Protein AF-A0A7Y4STG3-F1 (afdb_monomer_lite)

Secondary structure (DSSP, 8-state):
--HHHHHHHHHHHHTT-S-HHHHHHHHHHHHH-HHHHHHHHHHHH--HHHHHHHHHHHHHT-S-HHHHHHHHHHHTT-HHHHHHHHHHHHHHHHHHHHHHTSSPPPSS--HHHHHHHHHHT-

Radius of gyration: 21.29 Å; chains: 1; bounding box: 51×31×56 Å

Structure (mmCIF, N/CA/C/O backbone):
data_AF-A0A7Y4STG3-F1
#
_entry.id   AF-A0A7Y4STG3-F1
#
loop_
_atom_site.group_PDB
_atom_site.id
_atom_site.type_symbol
_atom_site.label_atom_id
_atom_site.label_alt_id
_atom_site.label_comp_id
_atom_site.label_asym_id
_atom_site.label_entity_id
_atom_site.label_seq_id
_atom_site.pdbx_PDB_ins_code
_atom_site.Cartn_x
_atom_site.Cartn_y
_atom_site.Cartn_z
_atom_site.occupancy
_atom_site.B_iso_or_equiv
_atom_site.auth_seq_id
_atom_site.auth_comp_id
_atom_site.auth_asym_id
_atom_site.auth_atom_id
_atom_site.pdbx_PDB_model_num
ATOM 1 N N . MET A 1 1 ? -14.782 3.824 22.987 1.00 90.44 1 MET A N 1
ATOM 2 C CA . MET A 1 1 ? -14.715 2.611 22.147 1.00 90.44 1 MET A CA 1
ATOM 3 C C . MET A 1 1 ? -13.731 1.613 22.736 1.00 90.44 1 MET A C 1
ATOM 5 O O . MET A 1 1 ? -12.820 2.035 23.448 1.00 90.44 1 MET A O 1
ATOM 9 N N . THR A 1 2 ? -13.914 0.323 22.459 1.00 95.12 2 THR A N 1
ATOM 10 C CA . THR A 1 2 ? -12.927 -0.722 22.776 1.00 95.12 2 THR A CA 1
ATOM 11 C C . THR A 1 2 ? -11.824 -0.784 21.709 1.00 95.12 2 THR A C 1
ATOM 13 O O . THR A 1 2 ? -11.961 -0.189 20.640 1.00 95.12 2 THR A O 1
ATOM 16 N N . CYS A 1 3 ? -10.733 -1.512 21.971 1.00 96.00 3 CYS A N 1
ATOM 17 C 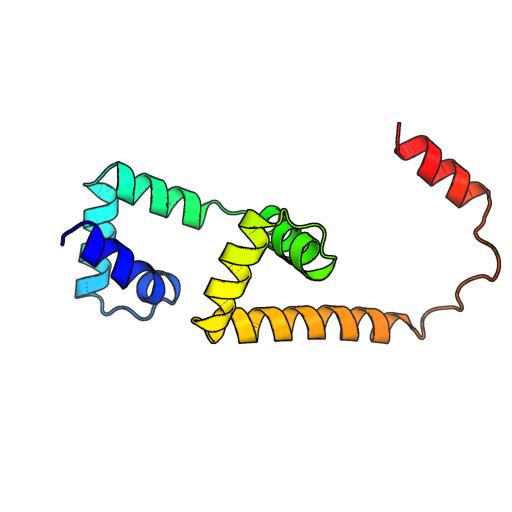CA . CYS A 1 3 ? -9.665 -1.712 20.981 1.00 96.00 3 CYS A CA 1
ATOM 18 C C . CYS A 1 3 ? -10.139 -2.494 19.741 1.00 96.00 3 CYS A C 1
ATOM 20 O O . CYS A 1 3 ? -9.594 -2.310 18.653 1.00 96.00 3 CYS A O 1
ATOM 22 N N . ASP A 1 4 ? -11.138 -3.369 19.891 1.00 94.88 4 ASP A N 1
ATOM 23 C CA . ASP A 1 4 ? -11.701 -4.124 18.770 1.00 94.88 4 ASP A CA 1
ATOM 24 C C . ASP A 1 4 ? -12.604 -3.237 17.907 1.00 94.88 4 ASP A C 1
ATOM 26 O O . ASP A 1 4 ? -12.456 -3.242 16.683 1.00 94.88 4 ASP A O 1
ATOM 30 N N . ASP A 1 5 ? -13.436 -2.394 18.533 1.00 93.88 5 ASP A N 1
ATOM 31 C CA . ASP A 1 5 ? -14.218 -1.372 17.823 1.00 93.88 5 ASP A CA 1
ATOM 32 C C . ASP A 1 5 ? -13.290 -0.429 17.050 1.00 93.88 5 ASP A C 1
ATOM 34 O O . ASP A 1 5 ? -13.496 -0.187 15.862 1.00 93.88 5 ASP A O 1
ATOM 38 N N . TYR A 1 6 ? -12.223 0.043 17.704 1.00 94.38 6 TYR A N 1
ATOM 39 C CA . TYR A 1 6 ? -11.191 0.870 17.086 1.00 94.38 6 TYR A CA 1
ATOM 40 C C . TYR A 1 6 ? -10.613 0.202 15.839 1.00 94.38 6 TYR A C 1
ATOM 42 O O . TYR A 1 6 ? -10.633 0.789 14.759 1.00 94.38 6 TYR A O 1
ATOM 50 N N . ARG A 1 7 ? -10.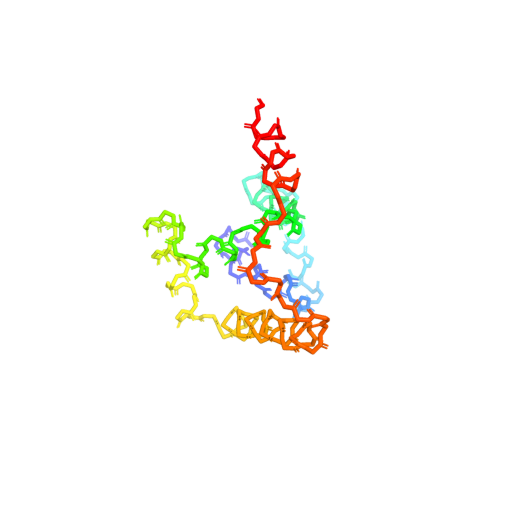152 -1.051 15.967 1.00 91.94 7 ARG A N 1
ATOM 51 C CA . ARG A 1 7 ? -9.552 -1.802 14.857 1.00 91.94 7 ARG A CA 1
ATOM 52 C C . ARG A 1 7 ? -10.528 -1.976 13.695 1.00 91.94 7 ARG A C 1
ATOM 54 O O . ARG A 1 7 ? -10.105 -1.882 12.547 1.00 91.94 7 ARG A O 1
ATOM 61 N N . SER A 1 8 ? -11.808 -2.214 13.984 1.00 91.38 8 SER A N 1
ATOM 62 C CA . SER A 1 8 ? -12.839 -2.392 12.956 1.00 91.38 8 SER A CA 1
ATOM 63 C C . SER A 1 8 ? -13.105 -1.121 12.140 1.00 91.38 8 SER A C 1
ATOM 65 O O . SER A 1 8 ? -13.385 -1.219 10.951 1.00 91.38 8 SER A O 1
ATOM 67 N N . GLN A 1 9 ? -12.942 0.062 12.743 1.00 93.44 9 GLN A N 1
ATOM 68 C CA . GLN A 1 9 ? -13.185 1.352 12.087 1.00 93.44 9 GLN A CA 1
ATOM 69 C C . GLN A 1 9 ? -11.979 1.890 11.306 1.00 93.44 9 GLN A C 1
ATOM 71 O O . GLN A 1 9 ? -12.124 2.840 10.538 1.00 93.44 9 GLN A O 1
ATOM 76 N N . LEU A 1 10 ? -10.785 1.303 11.470 1.00 90.94 10 LEU A N 1
ATOM 77 C CA . LEU A 1 10 ? -9.566 1.817 10.833 1.00 90.94 10 LEU A CA 1
ATOM 78 C C . LEU A 1 10 ? -9.655 1.855 9.307 1.00 90.94 10 LEU A C 1
ATOM 80 O O . LEU A 1 10 ? -9.114 2.778 8.708 1.00 90.94 10 LEU A O 1
ATOM 84 N N . HIS A 1 11 ? -10.334 0.889 8.684 1.00 87.12 11 HIS A N 1
ATOM 85 C CA . HIS A 1 11 ? -10.536 0.889 7.235 1.00 87.12 11 HIS A CA 1
ATOM 86 C C . HIS A 1 11 ? -11.225 2.186 6.790 1.00 87.12 11 HIS A C 1
ATOM 88 O O . HIS A 1 11 ? -10.631 3.005 6.092 1.00 87.12 11 HIS A O 1
ATOM 94 N N . ASP A 1 12 ? -12.434 2.431 7.285 1.00 90.50 12 ASP A N 1
ATOM 95 C CA . ASP A 1 12 ? -13.234 3.592 6.892 1.00 90.50 12 ASP A CA 1
ATOM 96 C C . ASP A 1 12 ? -12.570 4.909 7.304 1.00 90.50 12 ASP A C 1
ATOM 98 O O . ASP A 1 12 ? -12.671 5.908 6.591 1.00 90.50 12 ASP A O 1
ATOM 102 N N . TYR A 1 13 ? -11.827 4.903 8.415 1.00 92.56 13 TYR A N 1
ATOM 103 C CA . TYR A 1 13 ? -11.005 6.032 8.838 1.00 92.56 13 TYR A CA 1
ATOM 104 C C . TYR A 1 13 ? -9.947 6.389 7.785 1.00 92.56 13 TYR A C 1
ATOM 106 O O . TYR A 1 13 ? -9.857 7.543 7.367 1.00 92.56 13 TYR A O 1
ATOM 114 N N . PHE A 1 14 ? -9.158 5.414 7.320 1.00 88.94 14 PHE A N 1
ATOM 115 C CA . PHE A 1 14 ? -8.116 5.653 6.314 1.00 88.94 14 PHE A CA 1
ATOM 116 C C . PHE A 1 14 ? -8.690 5.978 4.931 1.00 88.94 14 PHE A C 1
ATOM 118 O O . PHE A 1 14 ? -8.077 6.741 4.185 1.00 88.94 14 PHE A O 1
ATOM 125 N N . HIS A 1 15 ? -9.880 5.468 4.615 1.00 86.12 15 HIS A N 1
ATOM 126 C CA . HIS A 1 15 ? -10.626 5.832 3.410 1.00 86.12 15 HIS A CA 1
ATOM 127 C C . HIS A 1 15 ? -11.357 7.183 3.526 1.00 86.12 15 HIS A C 1
ATOM 129 O O . HIS A 1 15 ? -11.993 7.612 2.564 1.00 86.12 15 HIS A O 1
ATOM 135 N N . GLY A 1 16 ? -11.293 7.864 4.679 1.00 90.75 16 GLY A N 1
ATOM 136 C CA . GLY A 1 16 ? -11.973 9.144 4.901 1.00 90.75 16 GLY A CA 1
ATOM 137 C C . GLY A 1 16 ? -13.498 9.052 4.788 1.00 90.75 16 GLY A C 1
ATOM 138 O O . GLY A 1 16 ? -14.143 10.021 4.403 1.00 90.75 16 GLY A O 1
ATOM 139 N N . SER A 1 17 ? -14.057 7.873 5.064 1.00 92.44 17 SER A N 1
ATOM 140 C CA . SER A 1 17 ? -15.479 7.545 4.893 1.00 92.44 17 SER A CA 1
ATOM 141 C C . SER A 1 17 ? -16.254 7.512 6.216 1.00 92.44 17 SER A C 1
ATOM 143 O O . SER A 1 17 ? -17.451 7.236 6.214 1.00 92.44 17 SER A O 1
ATOM 145 N N . LEU A 1 18 ? -15.593 7.777 7.349 1.00 92.88 18 LEU A N 1
ATOM 146 C CA . LEU A 1 18 ? -16.254 7.876 8.650 1.00 92.88 18 LEU A CA 1
ATOM 147 C C . LEU A 1 18 ? -16.988 9.206 8.821 1.00 92.88 18 LEU A C 1
ATOM 149 O O . LEU A 1 18 ? -16.488 10.270 8.464 1.00 92.88 18 LEU A O 1
ATOM 153 N N . GLU A 1 19 ? -18.142 9.137 9.479 1.00 95.00 19 GLU A N 1
ATOM 154 C CA . GLU A 1 19 ? -18.849 10.318 9.964 1.00 95.00 19 GLU A CA 1
ATOM 155 C C . GLU A 1 19 ? -18.024 11.063 11.039 1.00 95.00 19 GLU A C 1
ATOM 157 O O . GLU A 1 19 ? -17.252 10.433 11.776 1.00 95.00 19 GLU A O 1
ATOM 162 N N . PRO A 1 20 ? -18.227 12.385 11.223 1.00 94.25 20 PRO A N 1
ATOM 163 C CA . PRO A 1 20 ? -17.411 13.195 12.133 1.00 94.25 20 PRO A CA 1
ATOM 164 C C . PRO A 1 20 ? -17.381 12.697 13.586 1.00 94.25 20 PRO 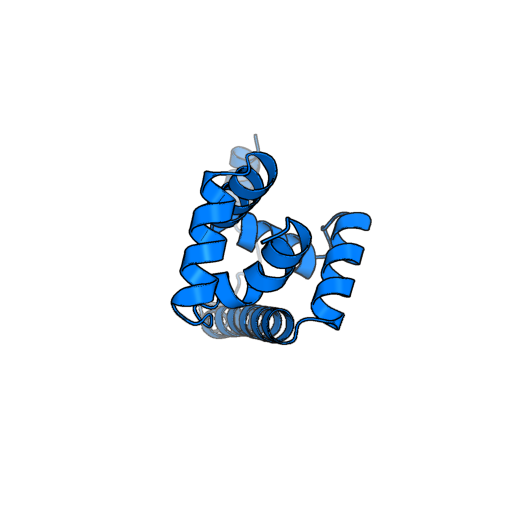A C 1
ATOM 166 O O . PRO A 1 20 ? -16.368 12.833 14.270 1.00 94.25 20 PRO A O 1
ATOM 169 N N . GLY A 1 21 ? -18.488 12.120 14.067 1.00 94.44 21 GLY A N 1
ATOM 170 C CA . GLY A 1 21 ? -18.585 11.551 15.414 1.00 94.44 21 GLY A CA 1
ATOM 171 C C . GLY A 1 21 ? -17.632 10.365 15.608 1.00 94.44 21 GLY A C 1
ATOM 172 O O . GLY A 1 21 ? -16.681 10.495 16.377 1.00 94.44 21 GLY A O 1
ATOM 173 N N . PRO A 1 22 ? -17.843 9.238 14.899 1.00 93.94 22 PRO A N 1
ATOM 174 C CA . PRO A 1 22 ? -16.942 8.082 14.918 1.00 93.94 22 PRO A CA 1
ATOM 175 C C . PRO A 1 22 ? -15.474 8.439 14.668 1.00 93.94 22 PRO A C 1
ATOM 177 O O . PRO A 1 22 ? -14.597 7.961 15.386 1.00 93.94 22 PRO A O 1
ATOM 180 N N . GLN A 1 23 ? -15.202 9.346 13.723 1.00 94.31 23 GLN A N 1
ATOM 181 C CA . GLN A 1 23 ? -13.845 9.813 13.446 1.00 94.31 23 GLN A CA 1
ATOM 182 C C . GLN A 1 23 ? -13.177 10.427 14.688 1.00 94.31 23 GLN A C 1
ATOM 184 O O . GLN A 1 23 ? -12.067 10.031 15.047 1.00 94.31 23 GLN A O 1
ATOM 189 N N . ALA A 1 24 ? -13.872 11.322 15.399 1.00 96.38 24 ALA A N 1
ATOM 190 C CA . ALA A 1 24 ? -13.359 11.920 16.630 1.00 96.38 24 ALA A CA 1
ATOM 191 C C . ALA A 1 24 ? -13.142 10.882 17.745 1.00 96.38 24 ALA A C 1
ATOM 193 O O . ALA A 1 24 ? -12.240 11.029 18.574 1.00 96.38 24 ALA A O 1
ATOM 194 N N . GLU A 1 25 ? -13.950 9.819 17.788 1.00 96.69 25 GLU A N 1
ATOM 195 C CA . GLU A 1 25 ? -13.743 8.748 18.758 1.00 96.69 25 GLU A CA 1
ATOM 196 C C . GLU A 1 25 ? -12.502 7.902 18.444 1.00 96.69 25 GLU A C 1
ATOM 198 O O . GLU A 1 25 ? -11.801 7.515 19.383 1.00 96.69 25 GLU A O 1
ATOM 203 N N . VAL A 1 26 ? -12.226 7.632 17.161 1.00 95.94 26 VAL A N 1
ATOM 204 C CA . VAL A 1 26 ? -11.010 6.937 16.703 1.00 95.94 26 VAL A CA 1
ATOM 205 C C . VAL A 1 26 ? -9.775 7.766 17.054 1.00 95.94 26 VAL A C 1
ATOM 207 O O . VAL A 1 26 ? -8.842 7.237 17.661 1.00 95.94 26 VAL A O 1
ATOM 210 N N . ASP A 1 27 ? -9.799 9.068 16.749 1.00 96.06 27 ASP A N 1
ATOM 211 C CA . ASP A 1 27 ? -8.705 9.996 17.059 1.00 96.06 27 ASP A CA 1
ATOM 212 C C . ASP A 1 27 ? -8.422 10.049 18.567 1.00 96.06 27 ASP A C 1
ATOM 214 O O . ASP A 1 27 ? -7.275 9.915 19.005 1.00 96.06 27 ASP A O 1
ATOM 218 N N . ARG A 1 28 ? -9.475 10.181 19.383 1.00 97.31 28 ARG A N 1
ATOM 219 C CA . ARG A 1 28 ? -9.360 10.165 20.847 1.00 97.31 28 ARG A CA 1
ATOM 220 C C . ARG A 1 28 ? -8.786 8.842 21.351 1.00 97.31 28 ARG A C 1
ATOM 222 O O . ARG A 1 28 ? -7.885 8.849 22.185 1.00 97.31 28 ARG A O 1
ATOM 229 N N . HIS A 1 29 ? -9.269 7.708 20.843 1.00 97.44 29 HIS A N 1
ATOM 230 C CA . HIS A 1 29 ? -8.787 6.401 21.286 1.00 97.44 29 HIS A CA 1
ATOM 231 C C . HIS A 1 29 ? -7.310 6.184 20.941 1.00 97.44 29 HIS A C 1
ATOM 233 O O . HIS A 1 29 ? -6.556 5.709 21.788 1.00 97.44 29 HIS A O 1
ATOM 239 N N . ALA A 1 30 ? -6.878 6.564 19.735 1.00 96.31 30 ALA A N 1
ATOM 240 C CA . ALA A 1 30 ? -5.473 6.494 19.338 1.00 96.31 30 ALA A CA 1
ATOM 241 C C . ALA A 1 30 ? -4.567 7.352 20.241 1.00 96.31 30 ALA A C 1
ATOM 243 O O . ALA A 1 30 ? -3.434 6.961 20.514 1.00 96.31 30 ALA A O 1
ATOM 244 N N . ALA A 1 31 ? -5.059 8.496 20.729 1.00 96.50 31 ALA A N 1
ATOM 245 C CA . ALA A 1 31 ? -4.319 9.364 21.645 1.00 96.50 31 ALA A CA 1
ATOM 246 C C . ALA A 1 31 ? -4.252 8.822 23.087 1.00 96.50 31 ALA A C 1
ATOM 248 O O . ALA A 1 31 ? -3.260 9.039 23.781 1.00 96.50 31 ALA A O 1
ATOM 249 N N . GLU A 1 32 ? -5.296 8.131 23.546 1.00 97.50 32 GLU A N 1
ATOM 250 C CA . GLU A 1 32 ? -5.420 7.657 24.933 1.00 97.50 32 GLU A CA 1
ATOM 251 C C . GLU A 1 32 ? -4.901 6.222 25.139 1.00 97.50 32 GLU A C 1
ATOM 253 O O . GLU A 1 32 ? -4.489 5.859 26.242 1.00 97.50 32 GLU A O 1
ATOM 258 N N . CYS A 1 33 ? -4.897 5.390 24.094 1.00 97.75 33 CYS A N 1
ATOM 259 C CA . CYS A 1 33 ? -4.481 3.992 24.157 1.00 97.75 33 CYS A CA 1
ATOM 260 C C . CYS A 1 33 ? -3.138 3.780 23.445 1.00 97.75 33 CYS A C 1
ATOM 262 O O . CYS A 1 33 ? -3.084 3.683 22.220 1.00 97.75 33 CYS A O 1
ATOM 264 N N . VAL A 1 34 ? -2.060 3.625 24.223 1.00 96.31 34 VAL A N 1
ATOM 265 C CA . VAL A 1 34 ? -0.681 3.441 23.721 1.00 96.31 34 VAL A CA 1
ATOM 266 C C . VAL A 1 34 ? -0.557 2.394 22.598 1.00 96.31 34 VAL A C 1
ATOM 268 O O . VAL A 1 34 ? -0.104 2.768 21.518 1.00 96.31 34 VAL A O 1
ATOM 271 N N . PRO A 1 35 ? -0.983 1.123 22.762 1.00 95.75 35 PRO A N 1
ATOM 272 C CA . PRO A 1 35 ? -0.792 0.120 21.708 1.00 95.75 35 PRO A CA 1
ATOM 273 C C . PRO A 1 35 ? -1.564 0.449 20.419 1.00 95.75 35 PRO A C 1
ATOM 275 O O . PRO A 1 35 ? -1.086 0.194 19.314 1.00 95.75 35 PRO A O 1
ATOM 278 N N . CYS A 1 36 ? -2.757 1.036 20.538 1.00 96.12 36 CYS A N 1
ATOM 279 C CA . CYS A 1 36 ? -3.576 1.423 19.391 1.00 96.12 36 CYS A CA 1
ATOM 280 C C . CYS A 1 36 ? -3.014 2.663 18.675 1.00 96.12 36 CYS A C 1
ATOM 282 O O . CYS A 1 36 ? -3.044 2.727 17.442 1.00 96.12 36 CYS A O 1
ATOM 284 N N . GLY A 1 37 ? -2.472 3.621 19.430 1.00 95.25 37 GLY A N 1
ATOM 285 C CA . GLY A 1 37 ? -1.790 4.800 18.902 1.00 95.25 37 GLY A CA 1
ATOM 286 C C . GLY A 1 37 ? -0.491 4.451 18.178 1.00 95.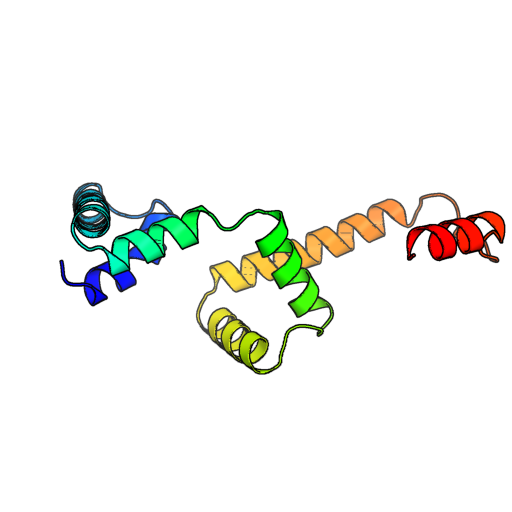25 37 GLY A C 1
ATOM 287 O O . GLY A 1 37 ? -0.237 4.957 17.085 1.00 95.25 37 GLY A O 1
ATOM 288 N N . GLU A 1 38 ? 0.298 3.522 18.724 1.00 94.38 38 GLU A N 1
ATOM 289 C CA . GLU A 1 38 ? 1.501 3.006 18.061 1.00 94.38 38 GLU A CA 1
ATOM 290 C C . GLU A 1 38 ? 1.172 2.319 16.732 1.00 94.38 38 GLU A C 1
ATOM 292 O O . GLU A 1 38 ? 1.836 2.588 15.728 1.00 94.38 38 GLU A O 1
ATOM 297 N N . LEU A 1 39 ? 0.114 1.499 16.697 1.00 90.94 39 LEU A N 1
ATOM 298 C CA . LEU A 1 39 ? -0.377 0.877 15.464 1.00 90.94 39 LEU A CA 1
ATOM 299 C C . LEU A 1 39 ? -0.733 1.929 14.402 1.00 90.94 39 LEU A C 1
ATOM 301 O O . LEU A 1 39 ? -0.320 1.804 13.249 1.00 90.94 39 LEU A O 1
ATOM 305 N N . MET A 1 40 ? -1.480 2.972 14.775 1.00 91.50 40 MET A N 1
ATOM 306 C CA . MET A 1 40 ? -1.873 4.030 13.839 1.00 91.50 40 MET A CA 1
ATOM 307 C C . MET A 1 40 ? -0.684 4.850 13.347 1.00 91.50 40 MET A C 1
ATOM 309 O O . MET A 1 40 ? -0.634 5.209 12.170 1.00 91.50 40 MET A O 1
ATOM 313 N N . ARG A 1 41 ? 0.293 5.118 14.218 1.00 90.25 41 ARG A N 1
ATOM 314 C CA . ARG A 1 41 ? 1.534 5.789 13.828 1.00 90.25 41 ARG A CA 1
ATOM 315 C C . ARG A 1 41 ? 2.298 4.959 12.800 1.00 90.25 41 ARG A C 1
ATOM 317 O O . ARG A 1 41 ? 2.647 5.486 11.750 1.00 90.25 41 ARG A O 1
ATOM 324 N N . LEU A 1 42 ? 2.476 3.661 13.051 1.00 86.31 42 LEU A N 1
ATOM 325 C CA . LEU A 1 42 ? 3.138 2.757 12.108 1.00 86.31 42 LEU A CA 1
ATOM 326 C C . LEU A 1 42 ? 2.410 2.714 10.756 1.00 86.31 42 LEU A C 1
ATOM 328 O O . LEU A 1 42 ? 3.050 2.794 9.711 1.00 86.31 42 LEU A O 1
ATOM 332 N N . ALA A 1 43 ? 1.076 2.641 10.773 1.00 83.44 43 ALA A N 1
ATOM 333 C CA . ALA A 1 43 ? 0.264 2.649 9.557 1.00 83.44 43 ALA A CA 1
ATOM 334 C C . ALA A 1 43 ? 0.422 3.946 8.738 1.00 83.44 43 ALA A C 1
ATOM 336 O O . ALA A 1 43 ? 0.366 3.900 7.513 1.00 83.44 43 ALA A O 1
ATOM 337 N N . ARG A 1 44 ? 0.659 5.093 9.390 1.00 84.00 44 ARG A N 1
ATOM 338 C CA . ARG A 1 44 ? 0.937 6.380 8.721 1.00 84.00 44 ARG A CA 1
ATOM 339 C C . ARG A 1 44 ? 2.388 6.541 8.264 1.00 84.00 44 ARG A C 1
ATOM 341 O O . ARG A 1 44 ? 2.653 7.355 7.386 1.00 84.00 44 ARG A O 1
ATOM 348 N N . GLU A 1 45 ? 3.319 5.809 8.866 1.00 87.44 45 GLU A N 1
ATOM 349 C CA . GLU A 1 45 ? 4.758 5.926 8.599 1.00 87.44 45 GLU A CA 1
ATOM 350 C C . GLU A 1 45 ? 5.269 4.995 7.497 1.00 87.44 45 GLU A C 1
ATOM 352 O O . GLU A 1 45 ? 6.424 5.133 7.090 1.00 87.44 45 GLU A O 1
ATOM 357 N N . ILE A 1 46 ? 4.442 4.073 6.986 1.00 85.12 46 ILE A N 1
ATOM 358 C CA . ILE A 1 46 ? 4.843 3.232 5.856 1.00 85.12 46 ILE A CA 1
ATOM 359 C C . ILE A 1 46 ? 5.223 4.118 4.665 1.00 85.12 46 ILE A C 1
ATOM 361 O O . ILE A 1 46 ? 4.416 4.884 4.134 1.00 85.12 46 ILE A O 1
ATOM 365 N N . SER A 1 47 ? 6.488 4.049 4.253 1.00 86.38 47 SER A N 1
ATOM 366 C CA . SER A 1 47 ? 6.958 4.877 3.151 1.00 86.38 47 SER A CA 1
ATOM 367 C C . SER A 1 47 ? 6.467 4.313 1.818 1.00 86.38 47 SER A C 1
ATOM 369 O O . SER A 1 47 ? 6.298 3.101 1.655 1.00 86.38 47 SER A O 1
ATOM 371 N N . CYS A 1 48 ? 6.318 5.178 0.808 1.00 87.25 48 CYS A N 1
ATOM 372 C CA . CYS A 1 48 ? 6.010 4.727 -0.553 1.00 87.25 48 CYS A CA 1
ATOM 373 C C . CYS A 1 48 ? 7.024 3.686 -1.056 1.00 87.25 48 CYS A C 1
ATOM 375 O O . CYS A 1 48 ? 6.663 2.797 -1.821 1.00 87.25 48 CYS A O 1
ATOM 377 N N . ARG A 1 49 ? 8.289 3.786 -0.622 1.00 89.50 49 ARG A N 1
ATOM 378 C CA . ARG A 1 49 ? 9.353 2.845 -0.984 1.00 89.50 49 ARG A CA 1
ATOM 379 C C . ARG A 1 49 ? 9.089 1.458 -0.412 1.00 89.50 49 ARG A C 1
ATOM 381 O O . ARG A 1 49 ? 9.191 0.490 -1.158 1.00 89.50 49 ARG A O 1
ATOM 388 N N . ASP A 1 50 ? 8.747 1.370 0.869 1.00 91.31 50 ASP A N 1
ATOM 389 C CA . ASP A 1 50 ? 8.528 0.087 1.543 1.00 91.31 50 ASP A CA 1
ATOM 390 C C . ASP A 1 50 ? 7.284 -0.608 0.994 1.00 91.31 50 ASP A C 1
ATOM 392 O O . ASP A 1 50 ? 7.307 -1.803 0.701 1.00 91.31 50 ASP A O 1
ATOM 396 N N . PHE A 1 51 ? 6.214 0.160 0.778 1.00 91.81 51 PHE A N 1
ATOM 397 C CA . PHE A 1 51 ? 4.979 -0.367 0.211 1.00 91.81 51 PHE A CA 1
ATOM 398 C C . PHE A 1 51 ? 5.170 -0.879 -1.223 1.00 91.81 51 PHE A C 1
ATOM 400 O O . PHE A 1 51 ? 4.773 -1.998 -1.540 1.00 91.81 51 PHE A O 1
ATOM 407 N N . VAL A 1 52 ? 5.834 -0.104 -2.088 1.00 92.56 52 VAL A N 1
ATOM 408 C CA . VAL A 1 52 ? 6.138 -0.541 -3.460 1.00 92.56 52 VAL A CA 1
ATOM 409 C C . VAL A 1 52 ? 7.098 -1.732 -3.470 1.00 92.56 52 VAL A C 1
ATOM 411 O O . VAL A 1 52 ? 6.899 -2.657 -4.254 1.00 92.56 52 VAL A O 1
ATOM 414 N N . GLY A 1 53 ? 8.103 -1.748 -2.589 1.00 94.81 53 GLY A N 1
ATOM 415 C CA . GLY A 1 53 ? 9.013 -2.885 -2.430 1.00 94.81 53 GLY A CA 1
ATOM 416 C C . GLY A 1 53 ? 8.262 -4.175 -2.105 1.00 94.81 53 GLY A C 1
ATOM 417 O O . GLY A 1 53 ? 8.447 -5.178 -2.786 1.00 94.81 53 GLY A O 1
ATOM 418 N N . PHE A 1 54 ? 7.327 -4.118 -1.154 1.00 96.00 54 PHE A N 1
ATOM 419 C CA . PHE A 1 54 ? 6.458 -5.244 -0.819 1.00 96.00 54 PHE A CA 1
ATOM 420 C C . PHE A 1 54 ? 5.626 -5.746 -2.013 1.00 96.00 54 PHE A C 1
ATOM 422 O O . PHE A 1 54 ? 5.526 -6.954 -2.230 1.00 96.00 54 PHE A O 1
ATOM 429 N N . LEU A 1 55 ? 5.032 -4.841 -2.799 1.00 96.31 55 LEU A N 1
ATOM 430 C CA . LEU A 1 55 ? 4.239 -5.228 -3.972 1.00 96.31 55 LEU A CA 1
ATOM 431 C C . LEU A 1 55 ? 5.096 -5.882 -5.056 1.00 96.31 55 LEU A C 1
ATOM 433 O O . LEU A 1 55 ? 4.653 -6.857 -5.663 1.00 96.31 55 LEU A O 1
ATOM 437 N N . ASN A 1 56 ? 6.313 -5.381 -5.270 1.00 95.00 56 ASN A N 1
ATOM 438 C CA . ASN A 1 56 ? 7.263 -5.977 -6.205 1.00 95.00 56 ASN A CA 1
ATOM 439 C C . ASN A 1 56 ? 7.683 -7.376 -5.747 1.00 95.00 56 ASN A C 1
ATOM 441 O O . ASN A 1 56 ? 7.522 -8.318 -6.513 1.00 95.00 56 ASN A O 1
ATOM 445 N N . GLU A 1 57 ? 8.089 -7.545 -4.481 1.00 97.12 57 GLU A N 1
ATOM 446 C CA . GLU A 1 57 ? 8.401 -8.865 -3.902 1.00 97.12 57 GLU A CA 1
ATOM 447 C C . GLU A 1 57 ? 7.241 -9.855 -4.092 1.00 97.12 57 GLU A C 1
ATOM 449 O O . GLU A 1 57 ? 7.446 -11.029 -4.400 1.00 97.12 57 GLU A O 1
ATOM 454 N N . TYR A 1 58 ? 5.998 -9.397 -3.922 1.00 97.38 58 TYR A N 1
ATOM 455 C CA . TYR A 1 58 ? 4.822 -10.232 -4.144 1.00 97.38 58 TYR A CA 1
ATOM 456 C C . TYR A 1 58 ? 4.630 -10.615 -5.620 1.00 97.38 58 TYR A C 1
ATOM 458 O O . TYR A 1 58 ? 4.360 -11.781 -5.919 1.00 97.38 58 TYR A O 1
ATOM 466 N N . ILE A 1 59 ? 4.756 -9.652 -6.537 1.00 95.88 59 ILE A N 1
ATOM 467 C CA . ILE A 1 59 ? 4.582 -9.861 -7.983 1.00 95.88 59 ILE A CA 1
ATOM 468 C C . ILE A 1 59 ? 5.673 -10.777 -8.541 1.00 95.88 59 ILE A C 1
ATOM 470 O O . ILE A 1 59 ? 5.354 -11.697 -9.295 1.00 95.88 59 ILE A O 1
ATOM 474 N N . ASP A 1 60 ? 6.918 -10.565 -8.124 1.00 95.06 60 ASP A N 1
ATOM 475 C CA . ASP A 1 60 ? 8.086 -11.339 -8.552 1.00 95.06 60 ASP A CA 1
ATOM 476 C C . ASP A 1 60 ? 8.157 -12.712 -7.858 1.00 95.06 60 ASP A C 1
ATOM 478 O O . ASP A 1 60 ? 8.913 -13.594 -8.261 1.00 95.06 60 ASP A O 1
ATOM 482 N N . GLY A 1 61 ? 7.314 -12.935 -6.844 1.00 95.94 61 GLY A N 1
ATOM 483 C CA . GLY A 1 61 ? 7.227 -14.193 -6.108 1.00 95.94 61 GLY A CA 1
ATOM 484 C C . GLY A 1 61 ? 8.346 -14.407 -5.089 1.00 95.94 61 GLY A C 1
ATOM 485 O O . GLY A 1 61 ? 8.534 -15.530 -4.629 1.00 95.94 61 GLY A O 1
ATOM 486 N N . GLU A 1 62 ? 9.047 -13.340 -4.714 1.00 97.44 62 GLU A N 1
ATOM 487 C CA . GLU A 1 62 ? 10.158 -13.332 -3.756 1.00 97.44 62 GLU A CA 1
ATOM 488 C C . GLU A 1 62 ? 9.700 -13.116 -2.305 1.00 97.44 62 GLU A C 1
ATOM 490 O O . GLU A 1 62 ? 10.471 -13.295 -1.360 1.00 97.44 62 GLU A O 1
ATOM 495 N N . LEU A 1 63 ? 8.430 -12.759 -2.103 1.00 96.75 63 LEU A N 1
ATOM 496 C CA . LEU A 1 63 ? 7.862 -12.575 -0.774 1.00 96.75 63 LEU A CA 1
ATOM 497 C C . LEU A 1 63 ? 7.891 -13.890 0.028 1.00 96.75 63 LEU A C 1
ATOM 499 O O . LEU A 1 63 ? 7.428 -14.931 -0.446 1.00 96.75 63 LEU A O 1
ATOM 503 N N . ALA A 1 64 ? 8.372 -13.827 1.276 1.00 96.88 64 ALA A N 1
ATOM 504 C CA . ALA A 1 64 ? 8.428 -14.983 2.175 1.00 96.88 64 ALA A CA 1
ATOM 505 C C . ALA A 1 64 ? 7.063 -15.712 2.263 1.00 96.88 64 ALA A C 1
ATOM 507 O O . ALA A 1 64 ? 6.031 -15.033 2.355 1.00 96.88 64 ALA A O 1
ATOM 508 N N . PRO A 1 65 ? 7.024 -17.063 2.294 1.00 96.94 65 PRO A N 1
ATOM 509 C CA . PRO A 1 65 ? 5.780 -17.833 2.170 1.00 96.94 65 PRO A CA 1
ATOM 510 C C . PRO A 1 65 ? 4.682 -17.431 3.162 1.00 96.94 65 PRO A C 1
ATOM 512 O O . PRO A 1 65 ? 3.514 -17.320 2.795 1.00 96.94 65 PRO A O 1
ATOM 515 N N . GLU A 1 66 ? 5.054 -17.147 4.410 1.00 96.31 66 GLU A N 1
ATOM 516 C CA . GLU A 1 66 ? 4.115 -16.738 5.460 1.00 96.31 66 GLU A CA 1
ATOM 517 C C . GLU A 1 66 ? 3.487 -15.369 5.160 1.00 96.31 66 GLU A C 1
ATOM 519 O O . GLU A 1 66 ? 2.271 -15.197 5.262 1.00 96.31 66 GLU A O 1
ATOM 524 N N . ARG A 1 67 ? 4.307 -14.398 4.733 1.00 95.75 67 ARG A N 1
ATOM 525 C CA . ARG A 1 67 ? 3.853 -13.049 4.353 1.00 95.75 67 ARG A CA 1
ATOM 526 C C . ARG A 1 67 ? 2.964 -13.104 3.115 1.00 95.75 67 ARG A C 1
ATOM 528 O O . ARG A 1 67 ? 1.939 -12.426 3.070 1.00 95.75 67 ARG A O 1
ATOM 535 N N . ARG A 1 68 ? 3.316 -13.953 2.148 1.00 97.50 68 ARG A N 1
ATOM 536 C CA . ARG A 1 68 ? 2.515 -14.190 0.945 1.00 97.50 68 ARG A CA 1
ATOM 537 C C . ARG A 1 68 ? 1.138 -14.747 1.279 1.00 97.50 68 ARG A C 1
ATOM 539 O O . ARG A 1 68 ? 0.146 -14.166 0.853 1.00 97.50 68 ARG A O 1
ATOM 546 N N . ALA A 1 69 ? 1.062 -15.788 2.104 1.00 97.25 69 ALA A N 1
ATOM 547 C CA . ALA A 1 69 ? -0.214 -16.373 2.514 1.00 97.25 69 ALA A CA 1
ATOM 548 C C . ALA A 1 69 ? -1.102 -15.379 3.289 1.00 97.25 69 ALA A C 1
ATOM 550 O O . ALA A 1 69 ? -2.329 -15.420 3.189 1.00 97.25 69 ALA A O 1
ATOM 551 N N . ILE A 1 70 ? -0.511 -14.474 4.079 1.00 96.81 70 ILE A N 1
ATOM 552 C CA . ILE A 1 70 ? -1.254 -13.382 4.729 1.00 96.81 70 ILE A CA 1
ATOM 553 C C . ILE A 1 70 ? -1.836 -12.428 3.681 1.00 96.81 70 ILE A C 1
ATOM 555 O O . ILE A 1 70 ? -3.022 -12.106 3.745 1.00 96.81 70 ILE A O 1
ATOM 559 N N . PHE A 1 71 ? -1.027 -11.999 2.713 1.00 96.88 71 PHE A N 1
ATOM 560 C CA . PHE A 1 71 ? -1.470 -11.049 1.699 1.00 96.88 71 PHE A CA 1
ATOM 561 C C . PHE A 1 71 ? -2.513 -11.641 0.748 1.00 96.88 71 PHE A C 1
ATOM 563 O O . PHE A 1 71 ? -3.512 -10.993 0.463 1.00 96.88 71 PHE A O 1
ATOM 570 N N . GLU A 1 72 ? -2.360 -12.897 0.332 1.00 97.62 72 GLU A N 1
ATOM 571 C CA . GLU A 1 72 ? -3.350 -13.592 -0.501 1.00 97.62 72 GLU A CA 1
ATOM 572 C C . GLU A 1 72 ? -4.706 -13.720 0.209 1.00 97.62 72 GLU A C 1
ATOM 574 O O . GLU A 1 72 ? -5.746 -13.464 -0.397 1.00 97.62 72 GLU A O 1
ATOM 579 N N . ARG A 1 73 ? -4.714 -14.021 1.518 1.00 97.06 73 ARG A N 1
ATOM 580 C CA . ARG A 1 73 ? -5.950 -13.990 2.321 1.00 97.06 73 ARG A CA 1
ATOM 581 C C . ARG A 1 73 ? -6.572 -12.600 2.372 1.00 97.06 73 ARG A C 1
ATOM 583 O O . ARG A 1 73 ? -7.792 -12.496 2.356 1.00 97.06 73 ARG A O 1
ATOM 590 N N . HIS A 1 74 ? -5.758 -11.549 2.439 1.00 95.06 74 HIS A N 1
ATOM 591 C CA . HIS A 1 74 ? -6.250 -10.175 2.415 1.00 95.06 74 HIS A CA 1
ATOM 592 C C . HIS A 1 74 ? -6.875 -9.815 1.059 1.00 95.06 74 HIS A C 1
ATOM 594 O O . HIS A 1 74 ? -7.987 -9.294 1.020 1.00 95.06 74 HIS A O 1
ATOM 600 N N . LEU A 1 75 ? -6.217 -10.162 -0.051 1.00 96.44 75 LEU A N 1
ATOM 601 C CA . LEU A 1 75 ? -6.764 -9.968 -1.398 1.00 96.44 75 LEU A CA 1
ATOM 602 C C . LEU A 1 75 ? -8.091 -10.719 -1.591 1.00 96.44 75 LEU A C 1
ATOM 604 O O . LEU A 1 75 ? -8.997 -10.204 -2.235 1.00 96.44 75 LEU A O 1
ATOM 608 N N . ALA A 1 76 ? -8.252 -11.895 -0.975 1.00 96.81 76 ALA A N 1
ATOM 609 C CA . ALA A 1 76 ? -9.494 -12.665 -1.047 1.00 96.81 76 ALA A CA 1
ATOM 610 C C . ALA A 1 76 ? -10.701 -12.001 -0.349 1.00 96.81 76 ALA A C 1
ATOM 612 O O . ALA A 1 76 ? -11.836 -12.383 -0.629 1.00 96.81 76 ALA A O 1
ATOM 613 N N . ILE A 1 77 ? -10.478 -11.039 0.557 1.00 94.88 77 ILE A N 1
ATOM 614 C CA . ILE A 1 77 ? -11.544 -10.389 1.345 1.00 94.88 77 ILE A CA 1
ATOM 615 C C . ILE A 1 77 ? -11.670 -8.881 1.094 1.00 94.88 77 ILE A C 1
ATOM 617 O O . ILE A 1 77 ? -12.665 -8.290 1.502 1.00 94.88 77 ILE A O 1
ATOM 621 N N . CYS A 1 78 ? -10.684 -8.252 0.448 1.00 93.00 78 CYS A N 1
ATOM 622 C CA . CYS A 1 78 ? -10.642 -6.810 0.216 1.00 93.00 78 CYS A CA 1
ATOM 623 C C . CYS A 1 78 ? -10.653 -6.496 -1.288 1.00 93.00 78 CYS A C 1
ATOM 625 O O . CYS A 1 78 ? -9.653 -6.687 -1.993 1.00 93.00 78 CYS A O 1
ATOM 627 N N . SER A 1 79 ? -11.786 -5.986 -1.785 1.00 93.00 79 SER A N 1
ATOM 628 C CA . SER A 1 79 ? -11.950 -5.584 -3.190 1.00 93.00 79 SER A CA 1
ATOM 629 C C . SER A 1 79 ? -11.016 -4.446 -3.584 1.00 93.00 79 SER A C 1
ATOM 631 O O . SER A 1 79 ? -10.468 -4.458 -4.685 1.00 93.00 79 SER A O 1
ATOM 633 N N . ASP A 1 80 ? -10.796 -3.496 -2.680 1.00 91.62 80 ASP A N 1
ATOM 634 C CA . ASP A 1 80 ? -10.040 -2.277 -2.962 1.00 91.62 80 ASP A CA 1
ATOM 635 C C . ASP A 1 80 ? -8.559 -2.589 -3.163 1.00 91.62 80 ASP A C 1
ATOM 637 O O . ASP A 1 80 ? -7.937 -2.117 -4.116 1.00 91.62 80 ASP A O 1
ATOM 641 N N . CYS A 1 81 ? -8.000 -3.477 -2.338 1.00 93.44 81 CYS A N 1
ATOM 642 C CA . CYS A 1 81 ? -6.624 -3.934 -2.503 1.00 93.44 81 CYS A CA 1
ATOM 643 C C . CYS A 1 81 ? -6.438 -4.808 -3.749 1.00 93.44 81 CYS A C 1
ATOM 645 O O . CYS A 1 81 ? -5.397 -4.715 -4.401 1.00 93.44 81 CYS A O 1
ATOM 647 N N . THR A 1 82 ? -7.446 -5.600 -4.131 1.00 96.31 82 THR A N 1
ATOM 648 C CA . THR A 1 82 ? -7.427 -6.342 -5.404 1.00 96.31 82 THR A CA 1
ATOM 649 C C . THR A 1 82 ? -7.429 -5.385 -6.599 1.00 96.31 82 THR A C 1
ATOM 651 O O . THR A 1 82 ? -6.552 -5.470 -7.459 1.00 96.31 82 THR A O 1
ATOM 654 N N . ALA A 1 83 ? -8.341 -4.409 -6.617 1.00 96.25 83 ALA A N 1
ATOM 655 C CA . ALA A 1 83 ? -8.422 -3.400 -7.672 1.00 96.25 83 ALA A CA 1
ATOM 656 C C . ALA A 1 83 ? -7.150 -2.537 -7.758 1.00 96.25 83 ALA A C 1
ATOM 658 O O . ALA A 1 83 ? -6.687 -2.201 -8.856 1.00 96.25 83 ALA A O 1
ATOM 659 N N . TYR A 1 84 ? -6.554 -2.206 -6.610 1.00 94.62 84 TYR A N 1
ATOM 660 C CA . TYR A 1 84 ? -5.283 -1.493 -6.537 1.00 94.62 84 TYR A CA 1
ATOM 661 C C . TYR A 1 84 ? -4.146 -2.305 -7.168 1.00 94.62 84 TYR A C 1
ATOM 663 O O . TYR A 1 84 ? -3.429 -1.794 -8.030 1.00 94.62 84 TYR A O 1
ATOM 671 N N . LEU A 1 85 ? -4.004 -3.580 -6.793 1.00 96.81 85 LEU A N 1
ATOM 672 C CA . LEU A 1 85 ? -2.975 -4.471 -7.333 1.00 96.81 85 LEU A CA 1
ATOM 673 C C . LEU A 1 85 ? -3.117 -4.662 -8.852 1.00 96.81 85 LEU A C 1
ATOM 675 O O . LEU A 1 85 ? -2.117 -4.653 -9.574 1.00 96.81 85 LEU A O 1
ATOM 679 N N . ASP A 1 86 ? -4.342 -4.792 -9.356 1.00 96.94 86 ASP A N 1
ATOM 680 C CA . ASP A 1 86 ? -4.599 -4.901 -10.794 1.00 96.94 86 ASP A CA 1
ATOM 681 C C . ASP A 1 86 ? -4.240 -3.611 -11.539 1.00 96.94 86 ASP A C 1
ATOM 683 O O . ASP A 1 86 ? -3.591 -3.648 -12.591 1.00 96.94 86 ASP A O 1
ATOM 687 N N . SER A 1 87 ? -4.586 -2.455 -10.967 1.00 96.62 87 SER A N 1
ATOM 688 C CA . SER A 1 87 ? -4.197 -1.145 -11.502 1.00 96.62 87 SER A CA 1
ATOM 689 C C . SER A 1 87 ? -2.675 -0.968 -11.515 1.00 96.62 87 SER A C 1
ATOM 691 O O . SER A 1 87 ? -2.110 -0.466 -12.494 1.00 96.62 87 SER A O 1
ATOM 693 N N . TYR A 1 88 ? -1.993 -1.438 -10.470 1.00 95.62 88 TYR A N 1
ATOM 694 C CA . TYR A 1 88 ? -0.538 -1.420 -10.364 1.00 95.62 88 TYR A CA 1
ATOM 695 C C . TYR A 1 88 ? 0.120 -2.273 -11.462 1.00 95.62 88 TYR A C 1
ATOM 697 O O . TYR A 1 88 ? 0.929 -1.765 -12.244 1.00 95.62 88 TYR A O 1
ATOM 705 N N . ARG A 1 89 ? -0.311 -3.533 -11.623 1.00 95.56 89 ARG A N 1
ATOM 706 C CA . ARG A 1 89 ? 0.150 -4.434 -12.699 1.00 95.56 89 ARG A CA 1
ATOM 707 C C . ARG A 1 89 ? -0.087 -3.847 -14.088 1.00 95.56 89 ARG A C 1
ATOM 709 O O . ARG A 1 89 ? 0.780 -3.923 -14.962 1.00 95.56 89 ARG A O 1
ATOM 716 N N . LYS A 1 90 ? -1.252 -3.229 -14.302 1.00 96.19 90 LYS A N 1
ATOM 717 C CA . LYS A 1 90 ? -1.582 -2.565 -15.568 1.00 96.19 90 LYS A CA 1
ATOM 718 C C . LYS A 1 90 ? -0.642 -1.396 -15.846 1.00 96.19 90 LYS A C 1
ATOM 720 O O . LYS A 1 90 ? -0.167 -1.260 -16.970 1.00 96.19 90 LYS A O 1
ATOM 725 N N . THR A 1 91 ? -0.330 -0.596 -14.832 1.00 94.56 91 THR A N 1
ATOM 726 C CA . THR A 1 91 ? 0.610 0.527 -14.948 1.00 94.56 91 THR A CA 1
ATOM 727 C C . THR A 1 91 ? 2.011 0.046 -15.329 1.00 94.56 91 THR A C 1
ATOM 729 O O . THR A 1 91 ? 2.621 0.615 -16.237 1.00 94.56 91 THR A O 1
ATOM 732 N N . MET A 1 92 ? 2.497 -1.045 -14.724 1.00 91.56 92 MET A N 1
ATOM 733 C CA . MET A 1 92 ? 3.774 -1.667 -15.106 1.00 91.56 92 MET A CA 1
ATOM 734 C C . MET A 1 92 ? 3.765 -2.116 -16.573 1.00 91.56 92 MET A C 1
ATOM 736 O O . MET A 1 92 ? 4.666 -1.771 -17.335 1.00 91.56 92 MET A O 1
ATOM 740 N N . SER A 1 93 ? 2.718 -2.833 -16.992 1.00 91.94 93 SER A N 1
ATOM 741 C CA . SER A 1 93 ? 2.570 -3.319 -18.370 1.00 91.94 93 SER A CA 1
ATOM 742 C C . SER A 1 93 ? 2.542 -2.179 -19.394 1.00 91.94 93 SER A C 1
ATOM 744 O O . SER A 1 93 ? 3.258 -2.221 -20.395 1.00 91.94 93 SER A O 1
ATOM 746 N N . LEU A 1 94 ? 1.777 -1.117 -19.117 1.00 93.81 94 LEU A N 1
ATOM 747 C CA . LEU A 1 94 ? 1.710 0.070 -19.972 1.00 93.81 94 LEU A CA 1
ATOM 748 C C . LEU A 1 94 ? 3.056 0.796 -20.053 1.00 93.81 94 LEU A C 1
ATOM 750 O O . LEU A 1 94 ? 3.442 1.232 -21.134 1.00 93.81 94 LEU A O 1
ATOM 754 N N . SER A 1 95 ? 3.790 0.877 -18.942 1.00 90.38 95 SER A N 1
ATOM 755 C CA . SER A 1 95 ? 5.127 1.483 -18.907 1.00 90.38 95 SER A CA 1
ATOM 756 C C . SER A 1 95 ? 6.111 0.720 -19.797 1.00 90.38 95 SER A C 1
ATOM 758 O O . SER A 1 95 ? 6.845 1.325 -20.575 1.00 90.38 95 SER A O 1
ATOM 760 N N . VAL A 1 96 ? 6.083 -0.616 -19.743 1.00 87.94 96 VAL A N 1
ATOM 761 C CA . VAL A 1 96 ? 6.892 -1.471 -20.625 1.00 87.94 96 VAL A CA 1
ATOM 762 C C . VAL A 1 96 ? 6.479 -1.301 -22.085 1.00 87.94 96 VAL A C 1
ATOM 764 O O . VAL A 1 96 ? 7.341 -1.182 -22.951 1.00 87.94 96 VAL A O 1
ATOM 767 N N . ALA A 1 97 ? 5.176 -1.275 -22.373 1.00 88.62 97 ALA A N 1
ATOM 768 C CA . ALA A 1 97 ? 4.669 -1.105 -23.731 1.00 88.62 97 ALA A CA 1
ATOM 769 C C . ALA A 1 97 ? 5.076 0.249 -24.333 1.00 88.62 97 ALA A C 1
ATOM 771 O O . ALA A 1 97 ? 5.546 0.284 -25.465 1.00 88.62 97 ALA A O 1
ATOM 772 N N . ALA A 1 98 ? 4.981 1.338 -23.565 1.00 88.44 98 ALA A N 1
ATOM 773 C CA . ALA A 1 98 ? 5.375 2.677 -24.007 1.00 88.44 98 ALA A CA 1
ATOM 774 C C . ALA A 1 98 ? 6.871 2.782 -24.353 1.00 88.44 98 ALA A C 1
ATOM 776 O O . ALA A 1 98 ? 7.258 3.574 -25.207 1.00 88.44 98 ALA A O 1
ATOM 777 N N . LEU A 1 99 ? 7.712 1.972 -23.705 1.00 84.00 99 LEU A N 1
ATOM 778 C CA . LEU A 1 99 ? 9.154 1.915 -23.955 1.00 84.00 99 LEU A CA 1
ATOM 779 C C . LEU A 1 99 ? 9.546 0.873 -25.008 1.00 84.00 99 LEU A C 1
ATOM 781 O O . LEU A 1 99 ? 10.701 0.842 -25.422 1.00 84.00 99 LEU A O 1
ATOM 785 N N . ARG A 1 100 ? 8.621 0.015 -25.449 1.00 74.81 100 ARG A N 1
ATOM 786 C CA . ARG A 1 100 ? 8.918 -1.066 -26.400 1.00 74.81 100 ARG A CA 1
ATOM 787 C C . ARG A 1 100 ? 9.271 -0.542 -27.795 1.00 74.81 100 ARG A C 1
ATOM 789 O O . ARG A 1 100 ? 10.057 -1.186 -28.482 1.00 74.81 100 ARG A O 1
ATOM 796 N N . ASP A 1 101 ? 8.745 0.624 -28.163 1.00 70.06 101 ASP A N 1
ATOM 797 C CA . ASP A 1 101 ? 9.069 1.320 -29.417 1.00 70.06 101 ASP A CA 1
ATOM 798 C C . ASP A 1 101 ? 10.275 2.272 -29.279 1.00 70.06 101 ASP A C 1
ATOM 800 O O . ASP A 1 101 ? 10.697 2.899 -30.254 1.00 70.06 101 ASP A O 1
ATOM 804 N N . ALA A 1 102 ? 10.861 2.384 -28.079 1.00 67.44 102 ALA A N 1
ATOM 805 C CA . ALA A 1 102 ? 12.164 3.016 -27.919 1.00 67.44 102 ALA A CA 1
ATOM 806 C C . ALA A 1 102 ? 13.237 2.145 -28.596 1.00 67.44 102 ALA A C 1
ATOM 808 O O . ALA A 1 102 ? 13.044 0.945 -28.777 1.00 67.44 102 ALA A O 1
ATOM 809 N N . ALA A 1 103 ? 14.344 2.769 -29.012 1.00 68.88 1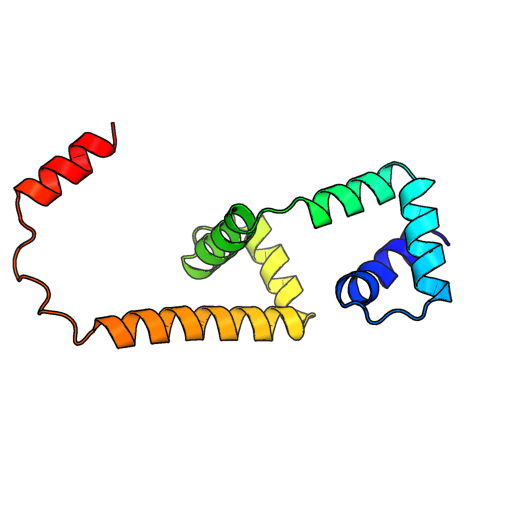03 ALA A N 1
ATOM 810 C CA . ALA A 1 103 ? 15.396 2.180 -29.847 1.00 68.88 103 ALA A CA 1
ATOM 811 C C . ALA A 1 103 ? 15.658 0.674 -29.595 1.00 68.88 103 ALA A C 1
ATOM 813 O O . ALA A 1 103 ? 15.691 0.241 -28.440 1.00 68.88 103 ALA A O 1
ATOM 814 N N . PRO A 1 104 ? 15.893 -0.123 -30.656 1.00 73.62 104 PRO A N 1
ATOM 815 C CA . PRO A 1 104 ? 15.974 -1.576 -30.557 1.00 73.62 104 PRO A CA 1
ATOM 816 C C . PRO A 1 104 ? 16.978 -2.025 -29.495 1.00 73.62 104 PRO A C 1
ATOM 818 O O . PRO A 1 104 ? 18.099 -1.512 -29.425 1.00 73.62 104 PRO A O 1
ATOM 821 N N . VAL A 1 105 ? 16.582 -3.023 -28.698 1.00 74.56 105 VAL A N 1
ATOM 822 C CA . VAL A 1 105 ? 17.470 -3.654 -27.717 1.00 74.56 105 VAL A CA 1
ATOM 823 C C . VAL A 1 105 ? 18.700 -4.190 -28.462 1.00 74.56 105 VAL A C 1
ATOM 825 O O . VAL A 1 105 ? 18.549 -5.001 -29.380 1.00 74.56 105 VAL A O 1
ATOM 828 N N . PRO A 1 106 ? 19.921 -3.748 -28.115 1.00 77.12 106 PRO A N 1
ATOM 829 C CA . PRO A 1 106 ? 21.117 -4.179 -28.819 1.00 77.12 106 PRO A CA 1
ATOM 830 C C . PRO A 1 106 ? 21.323 -5.688 -28.649 1.00 77.12 106 PRO A C 1
ATOM 832 O O . PRO A 1 106 ? 21.240 -6.220 -27.545 1.00 77.12 106 PRO A O 1
ATOM 835 N N . ALA A 1 107 ? 21.654 -6.377 -29.745 1.00 79.56 107 ALA A N 1
ATOM 836 C CA . ALA A 1 107 ? 21.855 -7.832 -29.767 1.00 79.56 107 ALA A CA 1
ATOM 837 C C . ALA A 1 107 ? 22.999 -8.318 -28.853 1.00 79.56 107 ALA A C 1
ATOM 839 O O . ALA A 1 107 ? 23.094 -9.504 -28.542 1.00 79.56 107 ALA A O 1
ATOM 840 N N . LYS A 1 108 ? 23.885 -7.407 -28.434 1.00 86.50 108 LYS A N 1
ATOM 841 C CA . LYS A 1 108 ? 24.925 -7.654 -27.436 1.00 86.50 108 LYS A CA 1
ATOM 842 C C . LYS A 1 108 ? 24.912 -6.542 -26.401 1.00 86.50 108 LYS A C 1
ATOM 844 O O . LYS A 1 108 ? 24.907 -5.363 -26.751 1.00 86.50 108 LYS A O 1
ATOM 849 N N . ILE A 1 109 ? 24.973 -6.932 -25.133 1.00 87.25 109 ILE A N 1
ATOM 850 C CA . ILE A 1 109 ? 25.158 -5.997 -24.026 1.00 87.25 109 ILE A CA 1
ATOM 851 C C . ILE A 1 109 ? 26.571 -5.402 -24.144 1.00 87.25 109 ILE A C 1
ATOM 853 O O . ILE A 1 109 ? 27.535 -6.169 -24.210 1.00 87.25 109 ILE A O 1
ATOM 857 N N . PRO A 1 110 ? 26.731 -4.066 -24.173 1.00 90.00 110 PRO A N 1
ATOM 858 C CA . PRO A 1 110 ? 28.049 -3.448 -24.219 1.00 90.00 110 PRO A CA 1
ATOM 859 C C . PRO A 1 110 ? 28.892 -3.862 -23.012 1.00 90.00 110 PRO A C 1
ATOM 861 O O . PRO A 1 110 ? 28.473 -3.727 -21.863 1.00 90.00 110 PRO A O 1
ATOM 864 N N . GLU A 1 111 ? 30.115 -4.321 -23.254 1.00 91.44 111 GLU A N 1
ATOM 865 C CA . GLU A 1 111 ? 30.973 -4.855 -22.192 1.00 91.44 111 GLU A CA 1
ATOM 866 C C . GLU A 1 111 ? 31.346 -3.796 -21.141 1.00 91.44 111 GLU A C 1
ATOM 868 O O . GLU A 1 111 ? 31.500 -4.100 -19.960 1.00 91.44 111 GLU A O 1
ATOM 873 N N . GLY A 1 112 ? 31.409 -2.524 -21.550 1.00 90.19 112 GLY A N 1
ATOM 874 C CA . GLY A 1 112 ? 31.564 -1.395 -20.632 1.00 90.19 112 GLY A CA 1
ATOM 875 C C . GLY A 1 112 ? 30.412 -1.273 -19.628 1.00 90.19 112 GLY A C 1
ATOM 876 O O . GLY A 1 112 ? 30.669 -1.040 -18.450 1.00 90.19 112 GLY A O 1
ATOM 877 N N . LEU A 1 113 ? 29.168 -1.503 -20.066 1.00 89.44 113 LEU A N 1
ATOM 878 C CA . LEU A 1 113 ? 27.992 -1.495 -19.190 1.00 89.44 113 LEU A CA 1
ATOM 879 C C . LEU A 1 113 ? 28.035 -2.670 -18.208 1.00 89.44 113 LEU A C 1
ATOM 881 O O . LEU A 1 113 ? 27.834 -2.475 -17.012 1.00 89.44 113 LEU A O 1
ATOM 885 N N . LEU A 1 114 ? 28.359 -3.872 -18.695 1.00 91.00 114 LEU A N 1
ATOM 886 C CA . LEU A 1 114 ? 28.498 -5.055 -17.843 1.00 91.00 114 LEU A CA 1
ATOM 887 C C . LEU A 1 114 ? 29.547 -4.832 -16.742 1.00 91.00 114 LEU A C 1
ATOM 889 O O . LEU A 1 114 ? 29.273 -5.075 -15.567 1.00 91.00 114 LEU A O 1
ATOM 893 N N . ARG A 1 115 ? 30.728 -4.314 -17.106 1.00 93.62 115 ARG A N 1
ATOM 894 C CA . ARG A 1 115 ? 31.789 -3.995 -16.139 1.00 93.62 115 ARG A CA 1
ATOM 895 C C . ARG A 1 115 ? 31.347 -2.947 -15.119 1.00 93.62 115 ARG A C 1
ATOM 897 O O . ARG A 1 115 ? 31.636 -3.115 -13.938 1.00 93.62 115 ARG A O 1
ATOM 904 N N . ALA A 1 116 ? 30.635 -1.906 -15.551 1.00 93.19 116 ALA A N 1
ATOM 905 C CA . ALA A 1 116 ? 30.127 -0.870 -14.655 1.00 93.19 116 ALA A CA 1
ATOM 906 C C . ALA A 1 116 ? 29.128 -1.431 -13.625 1.00 93.19 116 ALA A C 1
ATOM 908 O O . ALA A 1 116 ? 29.263 -1.153 -12.436 1.00 93.19 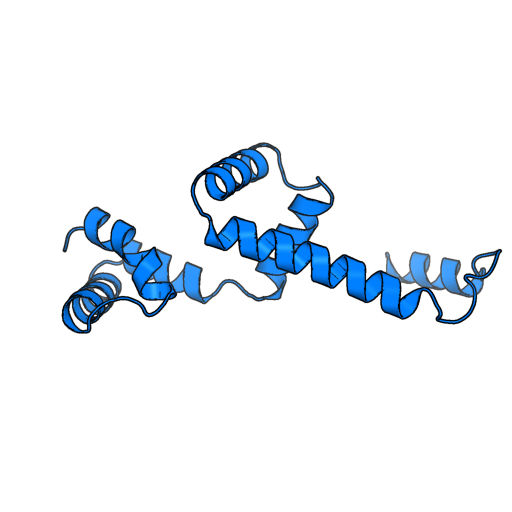116 ALA A O 1
ATOM 909 N N . ILE A 1 117 ? 28.181 -2.275 -14.055 1.00 92.50 117 ILE A N 1
ATOM 910 C CA . ILE A 1 117 ? 27.200 -2.915 -13.160 1.00 92.50 117 ILE A CA 1
ATOM 911 C C . ILE A 1 117 ? 27.898 -3.816 -12.133 1.00 92.50 117 ILE A C 1
ATOM 913 O O . ILE A 1 117 ? 27.580 -3.762 -10.946 1.00 92.50 117 ILE A O 1
ATOM 917 N N . LEU A 1 118 ? 28.863 -4.632 -12.571 1.00 92.31 118 LEU A N 1
ATOM 918 C CA . LEU A 1 118 ? 29.611 -5.521 -11.677 1.00 92.31 118 LEU A CA 1
ATOM 919 C C . LEU A 1 118 ? 30.470 -4.749 -10.667 1.00 92.31 118 LEU A C 1
ATOM 921 O O . LEU A 1 118 ? 30.599 -5.183 -9.525 1.00 92.31 118 LEU A O 1
ATOM 925 N N . ALA A 1 119 ? 31.043 -3.610 -11.064 1.00 92.06 119 ALA A N 1
ATOM 926 C CA . ALA A 1 119 ? 31.818 -2.759 -10.165 1.00 92.06 119 ALA A CA 1
ATOM 927 C C . ALA A 1 119 ? 30.945 -2.072 -9.100 1.00 92.06 119 ALA A C 1
ATOM 929 O O . ALA A 1 119 ? 31.394 -1.930 -7.969 1.00 92.06 119 ALA A O 1
ATOM 930 N N . ALA A 1 120 ? 29.710 -1.688 -9.442 1.00 89.06 120 ALA A N 1
ATOM 931 C CA . ALA A 1 120 ? 28.767 -1.030 -8.530 1.00 89.06 120 ALA A CA 1
ATOM 932 C C . ALA A 1 120 ? 28.078 -1.982 -7.532 1.00 89.06 120 ALA A C 1
ATOM 934 O O . ALA A 1 120 ? 27.426 -1.521 -6.602 1.00 89.06 120 ALA A O 1
ATOM 935 N N . ARG A 1 121 ? 28.190 -3.303 -7.732 1.00 75.81 121 ARG A N 1
ATOM 936 C CA . ARG A 1 121 ? 27.673 -4.337 -6.816 1.00 75.81 121 ARG A CA 1
ATOM 937 C C . ARG A 1 121 ? 28.677 -4.760 -5.727 1.00 75.81 121 ARG A C 1
ATOM 939 O O . ARG A 1 121 ? 28.408 -5.735 -5.027 1.00 75.81 121 ARG A O 1
ATOM 946 N N . LYS A 1 122 ? 29.823 -4.083 -5.615 1.00 51.09 122 LYS A N 1
ATOM 947 C CA . LYS A 1 122 ? 30.792 -4.249 -4.518 1.00 51.09 122 LYS A CA 1
ATOM 948 C C . LYS A 1 122 ? 30.533 -3.235 -3.416 1.00 51.09 122 LYS A C 1
ATOM 950 O O . LYS A 1 122 ? 30.763 -3.615 -2.251 1.00 51.09 122 LYS A O 1
#

pLDDT: mean 91.46, std 7.27, range [51.09, 97.75]

Sequence (122 aa):
MTCDDYRSQLHDYFHGSLEPGPQAEVDRHAAECVPCGELMRLAREISCRDFVGFLNEYIDGELAPERRAIFERHLAICSDCTAYLDSYRKTMSLSVAALRDAAPVPAKIPEGLLRAILAARK

Foldseek 3Di:
DDLVLLVVCVVCLVVVNDDPVVNVVNVVCLVVPPVSVVVVVVVVPCDPVNVVVVLCCQVVVVDDPVVNVVVVVVCVPDPVVVVVSVVVVVVVVVVCVVCPPPDDDDPDDPVVVVVVVVVVVD